Protein AF-A0A2S9EUM5-F1 (afdb_monomer)

Structure (mmCIF, N/CA/C/O backbone):
data_AF-A0A2S9EUM5-F1
#
_entry.id   AF-A0A2S9EUM5-F1
#
loop_
_atom_site.group_PDB
_atom_site.id
_atom_site.type_symbol
_atom_site.label_atom_id
_atom_site.label_alt_id
_atom_site.label_comp_id
_atom_site.label_asym_id
_atom_site.label_entity_id
_atom_site.label_seq_id
_atom_site.pdbx_PDB_ins_code
_atom_site.Cartn_x
_atom_site.Cartn_y
_atom_site.Cartn_z
_atom_site.occupancy
_atom_site.B_iso_or_equiv
_atom_site.auth_seq_id
_atom_site.auth_comp_id
_atom_site.auth_asym_id
_atom_site.auth_atom_id
_atom_site.pdbx_PDB_model_num
ATOM 1 N N . MET A 1 1 ? -51.173 6.822 13.971 1.00 39.72 1 MET A N 1
ATOM 2 C CA . MET A 1 1 ? -50.021 6.230 13.265 1.00 39.72 1 MET A CA 1
ATOM 3 C C . MET A 1 1 ? -48.874 7.192 13.432 1.00 39.72 1 MET A C 1
ATOM 5 O O . MET A 1 1 ? -48.979 8.311 12.947 1.00 39.72 1 MET A O 1
ATOM 9 N N . GLU A 1 2 ? -47.857 6.809 14.193 1.00 42.12 2 GLU A N 1
ATOM 10 C CA . GLU A 1 2 ? -46.601 7.558 14.210 1.00 42.12 2 GLU A CA 1
ATOM 11 C C . GLU A 1 2 ? -45.883 7.334 12.871 1.00 42.12 2 GLU A C 1
ATOM 13 O O . GLU A 1 2 ? -45.922 6.208 12.363 1.00 42.12 2 GLU A O 1
ATOM 18 N N . PRO A 1 3 ? -45.274 8.364 12.262 1.00 46.25 3 PRO A N 1
ATOM 19 C CA . PRO A 1 3 ? -44.409 8.155 11.121 1.00 46.25 3 PRO A CA 1
ATOM 20 C C . PRO A 1 3 ? -43.114 7.489 11.591 1.00 46.25 3 PRO A C 1
ATOM 22 O O . PRO A 1 3 ? -42.525 7.847 12.611 1.00 46.25 3 PRO A O 1
ATOM 25 N N . ASP A 1 4 ? -42.740 6.486 10.811 1.00 49.34 4 ASP A N 1
ATOM 26 C CA . ASP A 1 4 ? -41.573 5.631 10.931 1.00 49.34 4 ASP A CA 1
ATOM 27 C C . ASP A 1 4 ? -40.317 6.428 11.318 1.00 49.34 4 ASP A C 1
ATOM 29 O O . ASP A 1 4 ? -39.977 7.429 10.677 1.00 49.34 4 ASP A O 1
ATOM 33 N N . LYS A 1 5 ? -39.626 5.987 12.377 1.00 48.78 5 LYS A N 1
ATOM 34 C CA . LYS A 1 5 ? -38.300 6.492 12.753 1.00 48.78 5 LYS A CA 1
ATOM 35 C C . LYS A 1 5 ? -37.326 6.025 11.682 1.00 48.78 5 LYS A C 1
ATOM 37 O O . LYS A 1 5 ? -36.638 5.019 11.851 1.00 48.78 5 LYS A O 1
ATOM 42 N N . GLY A 1 6 ? -37.299 6.764 10.575 1.00 42.81 6 GLY A N 1
ATOM 43 C CA . GLY A 1 6 ? -36.294 6.637 9.539 1.00 42.81 6 GLY A CA 1
ATOM 44 C C . GLY A 1 6 ? -34.937 6.632 10.218 1.00 42.81 6 GLY A C 1
ATOM 45 O O . GLY A 1 6 ? -34.532 7.630 10.815 1.00 42.81 6 GLY A O 1
ATOM 46 N N . LYS A 1 7 ? -34.278 5.468 10.189 1.00 45.25 7 LYS A N 1
ATOM 47 C CA . LYS A 1 7 ? -32.856 5.346 10.486 1.00 45.25 7 LYS A CA 1
ATOM 48 C C . LYS A 1 7 ? -32.181 6.496 9.758 1.00 45.25 7 LYS A C 1
ATOM 50 O O . LYS A 1 7 ? -32.233 6.539 8.530 1.00 45.25 7 LYS A O 1
ATOM 55 N N . ALA A 1 8 ? -31.617 7.436 10.510 1.00 46.34 8 ALA A N 1
ATOM 56 C CA . ALA A 1 8 ? -30.729 8.423 9.937 1.00 46.34 8 ALA A CA 1
ATOM 57 C C . ALA A 1 8 ? -29.648 7.623 9.208 1.00 46.34 8 ALA A C 1
ATOM 59 O O . ALA A 1 8 ? -28.866 6.922 9.849 1.00 46.34 8 ALA A O 1
ATOM 60 N N . MET A 1 9 ? -29.673 7.638 7.872 1.00 42.75 9 MET A N 1
ATOM 61 C CA . MET A 1 9 ? -28.480 7.321 7.107 1.00 42.75 9 MET A CA 1
ATOM 62 C C . MET A 1 9 ? -27.457 8.328 7.602 1.00 42.75 9 MET A C 1
ATOM 64 O O . MET A 1 9 ? -27.594 9.521 7.340 1.00 42.75 9 MET A O 1
ATOM 68 N N . THR A 1 10 ? -26.509 7.868 8.409 1.00 44.75 10 THR A N 1
ATOM 69 C CA . THR A 1 10 ? -25.309 8.631 8.700 1.00 44.75 10 THR A CA 1
ATOM 70 C C . THR A 1 10 ? -24.689 8.925 7.343 1.00 44.75 10 THR A C 1
ATOM 72 O O . THR A 1 10 ? -24.219 8.024 6.650 1.00 44.75 10 THR A O 1
ATOM 75 N N . GLU A 1 11 ? -24.813 10.172 6.888 1.00 44.56 11 GLU A N 1
ATOM 76 C CA . GLU A 1 11 ? -24.081 10.657 5.728 1.00 44.56 11 GLU A CA 1
ATOM 77 C C . GLU A 1 11 ? -22.604 10.490 6.071 1.00 44.56 11 GLU A C 1
ATOM 79 O O . GLU A 1 11 ? -22.035 11.259 6.846 1.00 44.56 11 GLU A O 1
ATOM 84 N N . VAL A 1 12 ? -22.004 9.417 5.557 1.00 49.22 12 VAL A N 1
ATOM 85 C CA . VAL A 1 12 ? -20.572 9.161 5.662 1.00 49.22 12 VAL A CA 1
ATOM 86 C C . VAL A 1 12 ? -19.884 10.265 4.865 1.00 49.22 12 VAL A C 1
ATOM 88 O O . VAL A 1 12 ? -19.728 10.189 3.646 1.00 49.22 12 VAL A O 1
ATOM 91 N N . MET A 1 13 ? -19.546 11.353 5.552 1.00 48.53 13 MET A N 1
ATOM 92 C CA . MET A 1 13 ? -18.832 12.488 4.985 1.00 48.53 13 MET A CA 1
ATOM 93 C C . MET A 1 13 ? -17.398 12.054 4.687 1.00 48.53 13 MET A C 1
ATOM 95 O O . MET A 1 13 ? -16.651 11.632 5.570 1.00 48.53 13 MET A O 1
ATOM 99 N N . PHE A 1 14 ? -17.014 12.136 3.417 1.00 43.47 14 PHE A N 1
ATOM 100 C CA . PHE A 1 14 ? -15.687 11.754 2.955 1.00 43.47 14 PHE A CA 1
ATOM 101 C C . PHE A 1 14 ? -14.644 12.752 3.491 1.00 43.47 14 PHE A C 1
ATOM 103 O O . PHE A 1 14 ? -14.492 13.846 2.949 1.00 43.47 14 PHE A O 1
ATOM 110 N N . ASP A 1 15 ? -13.934 12.402 4.569 1.00 54.53 15 ASP A N 1
ATOM 111 C CA . ASP A 1 15 ? -12.840 13.238 5.080 1.00 54.53 15 ASP A CA 1
ATOM 112 C C . ASP A 1 15 ? -11.630 13.177 4.132 1.00 54.53 15 ASP A C 1
ATOM 114 O O . ASP A 1 15 ? -10.962 12.151 4.004 1.00 54.53 15 ASP A O 1
ATOM 118 N N . LEU A 1 16 ? -11.374 14.289 3.439 1.00 45.03 16 LEU A N 1
ATOM 119 C CA . LEU A 1 16 ? -10.268 14.465 2.493 1.00 45.03 16 LEU A CA 1
ATOM 120 C C . LEU A 1 16 ? -8.911 14.710 3.175 1.00 45.03 16 LEU A C 1
ATOM 122 O O . LEU A 1 16 ? -7.893 14.762 2.486 1.00 45.03 16 LEU A O 1
ATOM 126 N N . LYS A 1 17 ? -8.889 14.920 4.497 1.00 45.41 17 LYS A N 1
ATOM 127 C CA . LYS A 1 17 ? 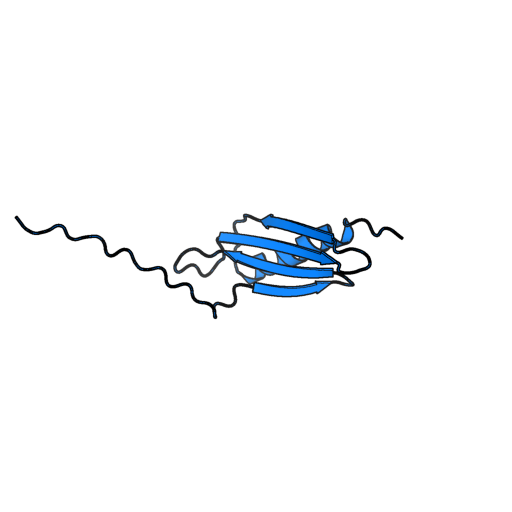-7.672 15.175 5.286 1.00 45.41 17 LYS A CA 1
ATOM 128 C C . LYS A 1 17 ? -7.196 13.963 6.074 1.00 45.41 17 LYS A C 1
ATOM 130 O O . LYS A 1 17 ? -6.135 14.032 6.690 1.00 45.41 17 LYS A O 1
ATOM 135 N N . ASP A 1 18 ? -7.959 12.880 6.048 1.00 58.56 18 ASP A N 1
ATOM 136 C CA . ASP A 1 18 ? -7.575 11.627 6.672 1.00 58.56 18 ASP A CA 1
ATOM 137 C C . ASP A 1 18 ? -6.269 11.130 6.006 1.00 58.56 18 ASP A C 1
ATOM 139 O O . ASP A 1 18 ? -6.218 11.063 4.769 1.00 58.56 18 ASP A O 1
ATOM 143 N N . PRO A 1 19 ? -5.182 10.862 6.763 1.00 56.19 19 PRO A N 1
ATOM 144 C CA . PRO A 1 19 ? -3.873 10.449 6.241 1.00 56.19 19 PRO A CA 1
ATOM 145 C C . PRO A 1 19 ? -3.896 9.016 5.670 1.00 56.19 19 PRO A C 1
ATOM 147 O O . PRO A 1 19 ? -3.089 8.157 6.019 1.00 56.19 19 PRO A O 1
ATOM 150 N N . ARG A 1 20 ? -4.822 8.756 4.743 1.00 68.38 20 ARG A N 1
ATOM 151 C CA . ARG A 1 20 ? -5.133 7.453 4.140 1.00 68.38 20 ARG A CA 1
ATOM 152 C C . ARG A 1 20 ? -4.101 7.004 3.116 1.00 68.38 20 ARG A C 1
ATOM 154 O O . ARG A 1 20 ? -4.115 5.840 2.726 1.00 68.38 20 ARG A O 1
ATOM 161 N N . ASN A 1 21 ? -3.223 7.908 2.681 1.00 76.00 21 ASN A N 1
ATOM 162 C CA . ASN A 1 21 ? -2.326 7.682 1.558 1.00 76.00 21 ASN A CA 1
ATOM 163 C C . ASN A 1 21 ? -0.870 7.913 1.961 1.00 76.00 21 ASN A C 1
ATOM 165 O O . ASN A 1 21 ? -0.497 9.006 2.384 1.00 76.00 21 ASN A O 1
ATOM 169 N N . ILE A 1 22 ? -0.032 6.899 1.764 1.00 84.25 22 ILE A N 1
ATOM 170 C CA . ILE A 1 22 ? 1.417 6.991 1.936 1.00 84.25 22 ILE A CA 1
ATOM 171 C C . ILE A 1 22 ? 2.056 6.922 0.557 1.00 84.25 22 ILE A C 1
ATOM 173 O O . ILE A 1 22 ? 1.862 5.950 -0.172 1.00 84.25 22 ILE A O 1
ATOM 177 N N . VAL A 1 23 ? 2.843 7.942 0.222 1.00 85.44 23 VAL A N 1
ATOM 178 C CA . VAL A 1 23 ? 3.660 7.971 -0.994 1.00 85.44 23 VAL A CA 1
ATOM 179 C C . VAL A 1 23 ? 5.125 7.837 -0.604 1.00 85.44 23 VAL A C 1
ATOM 181 O O . VAL A 1 23 ? 5.605 8.546 0.280 1.00 85.44 23 VAL A O 1
ATOM 184 N N . TYR A 1 24 ? 5.846 6.938 -1.262 1.00 85.31 24 TYR A N 1
ATOM 185 C CA . TYR A 1 24 ? 7.282 6.762 -1.074 1.00 85.31 24 TYR A CA 1
ATOM 186 C C . TYR A 1 24 ? 7.989 6.485 -2.394 1.00 85.31 24 TYR A C 1
ATOM 188 O O . TYR A 1 24 ? 7.379 6.096 -3.388 1.00 85.31 24 TYR A O 1
ATOM 196 N N . LYS A 1 25 ? 9.307 6.693 -2.388 1.00 87.88 25 LYS A N 1
ATOM 197 C CA . LYS A 1 25 ? 10.188 6.330 -3.496 1.00 87.88 25 LYS A CA 1
ATOM 198 C C . LYS A 1 25 ? 11.021 5.117 -3.113 1.00 87.88 25 LYS A C 1
ATOM 200 O O . LYS A 1 25 ? 11.598 5.083 -2.027 1.00 87.88 25 LYS A O 1
ATOM 205 N N . TYR A 1 26 ? 11.103 4.151 -4.017 1.00 87.81 26 TYR A N 1
ATOM 206 C CA . TYR A 1 26 ? 11.983 2.994 -3.913 1.00 87.81 26 TYR A CA 1
ATOM 207 C C . TYR A 1 26 ? 12.790 2.870 -5.207 1.00 87.81 26 TYR A C 1
ATOM 209 O O . TYR A 1 26 ? 12.272 2.468 -6.246 1.00 87.81 26 TYR A O 1
ATOM 217 N N . GLY A 1 27 ? 14.061 3.281 -5.167 1.00 87.81 27 GLY A N 1
ATOM 218 C CA . GLY A 1 27 ? 14.881 3.395 -6.373 1.00 87.81 27 GLY A CA 1
ATOM 219 C C . GLY A 1 27 ? 14.228 4.325 -7.402 1.00 87.81 27 GLY A C 1
ATOM 22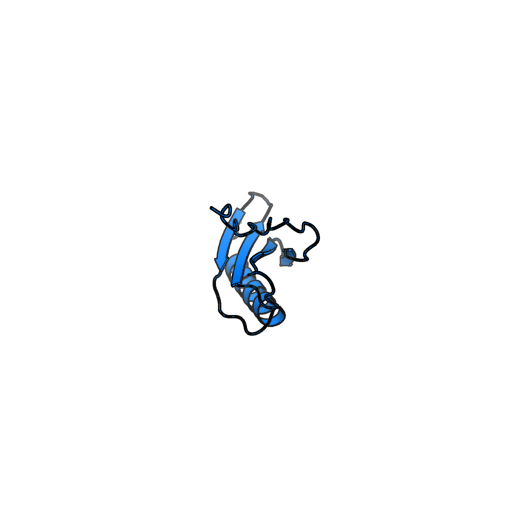0 O O . GLY A 1 27 ? 13.994 5.499 -7.118 1.00 87.81 27 GLY A O 1
ATOM 221 N N . MET A 1 28 ? 13.918 3.785 -8.582 1.00 87.31 28 MET A N 1
ATOM 222 C CA . MET A 1 28 ? 13.231 4.497 -9.670 1.00 87.31 28 MET A CA 1
ATOM 223 C C . MET A 1 28 ? 11.700 4.356 -9.656 1.00 87.31 28 MET A C 1
ATOM 225 O O . MET A 1 28 ? 11.033 4.851 -10.566 1.00 87.31 28 MET A O 1
ATOM 229 N N . PHE A 1 29 ? 11.151 3.656 -8.663 1.00 89.38 29 PHE A N 1
ATOM 230 C CA . PHE A 1 29 ? 9.721 3.422 -8.527 1.00 89.38 29 PHE A CA 1
ATOM 231 C C . PHE A 1 29 ? 9.103 4.420 -7.547 1.00 89.38 29 PHE A C 1
ATOM 233 O O . PHE A 1 29 ? 9.630 4.671 -6.459 1.00 89.38 29 PHE A O 1
ATOM 240 N N . GLU A 1 30 ? 7.959 4.968 -7.928 1.00 91.19 30 GLU A N 1
ATOM 241 C CA . GLU A 1 30 ? 7.036 5.646 -7.032 1.00 91.19 30 GLU A CA 1
ATOM 242 C C . GLU A 1 30 ? 6.025 4.635 -6.525 1.00 91.19 30 GLU A C 1
ATOM 244 O O . GLU A 1 30 ? 5.472 3.852 -7.297 1.00 91.19 30 GLU A O 1
ATOM 249 N N . VAL A 1 31 ? 5.775 4.648 -5.224 1.00 90.06 31 VAL A N 1
ATOM 250 C CA . VAL A 1 31 ? 4.821 3.738 -4.620 1.00 90.06 31 VAL A CA 1
ATOM 251 C C . VAL A 1 31 ? 3.798 4.499 -3.805 1.00 90.06 31 VAL A C 1
ATOM 253 O O . VAL A 1 31 ? 4.138 5.332 -2.966 1.00 90.06 31 VAL A O 1
ATOM 256 N N . LEU A 1 32 ? 2.538 4.167 -4.047 1.00 91.06 32 LEU A N 1
ATOM 257 C CA . LEU A 1 32 ? 1.374 4.681 -3.356 1.00 91.06 32 LEU A CA 1
ATOM 258 C C . LEU A 1 32 ? 0.688 3.530 -2.618 1.00 91.06 32 LEU A C 1
ATOM 260 O O . LEU A 1 32 ? 0.277 2.545 -3.230 1.00 91.06 32 LEU A O 1
ATOM 264 N N . ILE A 1 33 ? 0.531 3.679 -1.309 1.00 90.06 33 ILE A N 1
ATOM 265 C CA . ILE A 1 33 ? -0.329 2.834 -0.480 1.00 90.06 33 ILE A CA 1
ATOM 266 C C . ILE A 1 33 ? -1.544 3.666 -0.095 1.00 90.06 33 ILE A C 1
ATOM 268 O O . ILE A 1 33 ? -1.382 4.732 0.491 1.00 90.06 33 ILE A O 1
ATOM 272 N N . MET A 1 34 ? -2.739 3.173 -0.396 1.00 89.38 34 MET A N 1
ATOM 273 C CA . MET A 1 34 ? -4.005 3.763 0.033 1.00 89.38 34 MET A CA 1
ATOM 274 C C . MET A 1 34 ? -4.718 2.785 0.956 1.00 89.38 34 MET A C 1
ATOM 276 O O . MET A 1 34 ? -5.017 1.668 0.542 1.00 89.38 34 MET A O 1
ATOM 280 N N . PHE A 1 35 ? -5.001 3.186 2.186 1.00 87.38 35 PHE A N 1
ATOM 281 C CA . PHE A 1 35 ? -5.698 2.355 3.160 1.00 87.38 35 PHE A CA 1
ATOM 282 C C . PHE A 1 35 ? -7.213 2.569 3.109 1.00 87.38 35 PHE A C 1
ATOM 284 O O . PHE A 1 35 ? -7.694 3.688 2.926 1.00 87.38 35 PHE A O 1
ATOM 291 N N . ALA A 1 36 ? -7.960 1.486 3.306 1.00 85.88 36 ALA A N 1
ATOM 292 C CA . ALA A 1 36 ? -9.399 1.485 3.522 1.00 85.88 36 ALA A CA 1
ATOM 293 C C . ALA A 1 36 ? -9.682 1.127 4.983 1.00 85.88 36 ALA A C 1
ATOM 295 O O . ALA A 1 36 ? -9.085 0.190 5.513 1.00 85.88 36 ALA A O 1
ATOM 296 N N . TRP A 1 37 ? -10.590 1.865 5.612 1.00 84.25 37 TRP A N 1
ATOM 297 C CA . TRP A 1 37 ? -10.873 1.791 7.042 1.00 84.25 37 TRP A CA 1
ATOM 298 C C . TRP A 1 37 ? -12.364 1.590 7.259 1.00 84.25 37 TRP A C 1
ATOM 300 O O . TRP A 1 37 ? -13.172 2.216 6.570 1.00 84.25 37 TRP A O 1
ATOM 310 N N . ASP A 1 38 ? -12.706 0.752 8.230 1.00 81.25 38 ASP A N 1
ATOM 311 C CA . ASP A 1 38 ? -14.064 0.691 8.756 1.00 81.25 38 ASP A CA 1
ATOM 312 C C . ASP A 1 38 ? -14.305 1.863 9.719 1.00 81.25 38 ASP A C 1
ATOM 314 O O . ASP A 1 38 ? -13.370 2.410 10.313 1.00 81.25 38 ASP A O 1
ATOM 318 N N . GLU A 1 39 ? -15.566 2.266 9.873 1.00 76.56 39 GLU A N 1
ATOM 319 C CA . GLU A 1 39 ? -15.945 3.394 10.728 1.00 76.56 39 GLU A CA 1
ATOM 320 C C . GLU A 1 39 ? -15.490 3.175 12.180 1.00 76.56 39 GLU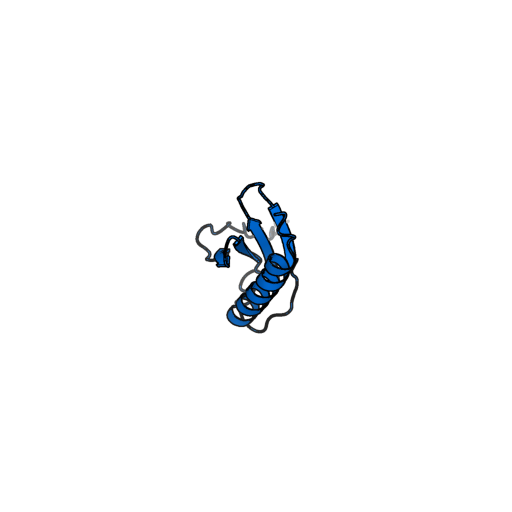 A C 1
ATOM 322 O O . GLU A 1 39 ? -15.826 2.175 12.813 1.00 76.56 39 GLU A O 1
ATOM 327 N N . GLY A 1 40 ? -14.713 4.126 12.709 1.00 75.19 40 GLY A N 1
ATOM 328 C CA . GLY A 1 40 ? -14.200 4.081 14.080 1.00 75.19 40 GLY A CA 1
ATOM 329 C C . GLY A 1 40 ? -13.055 3.089 14.318 1.00 75.19 40 GLY A C 1
ATOM 330 O O . GLY A 1 40 ? -12.650 2.923 15.467 1.00 75.19 40 GLY A O 1
ATOM 331 N N . SER A 1 41 ? -12.525 2.438 13.275 1.00 80.88 41 SER A N 1
ATOM 332 C CA . SER A 1 41 ? -11.382 1.531 13.407 1.00 80.88 41 SER A CA 1
ATOM 333 C C . SER A 1 41 ? -10.051 2.284 13.475 1.00 80.88 41 SER A C 1
ATOM 335 O O . SER A 1 41 ? -9.793 3.190 12.685 1.00 80.88 41 SER A O 1
ATOM 337 N N . GLU A 1 42 ? -9.166 1.847 14.373 1.00 82.12 42 GLU A N 1
ATOM 338 C CA . GLU A 1 42 ? -7.764 2.293 14.457 1.00 82.12 42 GLU A CA 1
ATOM 339 C C . GLU A 1 42 ? -6.810 1.434 13.613 1.00 82.12 42 GLU A C 1
ATOM 341 O O . GLU A 1 42 ? -5.612 1.712 13.527 1.00 82.12 42 GLU A O 1
ATOM 346 N N . ILE A 1 43 ? -7.337 0.411 12.934 1.00 86.44 43 ILE A N 1
ATOM 347 C CA . ILE A 1 43 ? -6.584 -0.477 12.047 1.00 86.44 43 ILE A CA 1
ATOM 348 C C . ILE A 1 43 ? -7.281 -0.519 10.676 1.00 86.44 43 ILE A C 1
ATOM 350 O O . ILE A 1 43 ? -8.507 -0.669 10.624 1.00 86.44 43 ILE A O 1
ATOM 354 N N . PRO A 1 44 ? -6.544 -0.414 9.555 1.00 86.69 44 PRO A N 1
ATOM 355 C CA . PRO A 1 44 ? -7.163 -0.468 8.236 1.00 86.69 44 PRO A CA 1
ATOM 356 C C . PRO A 1 44 ? -7.747 -1.859 7.960 1.00 86.69 44 PRO A C 1
ATOM 358 O O . PRO A 1 44 ? -7.172 -2.866 8.346 1.00 86.69 44 PRO A O 1
ATOM 361 N N . ALA A 1 45 ? -8.863 -1.947 7.244 1.00 86.75 45 ALA A N 1
ATOM 362 C CA . ALA A 1 45 ? -9.451 -3.220 6.820 1.00 86.75 45 ALA A CA 1
ATOM 363 C C . ALA A 1 45 ? -8.779 -3.771 5.548 1.00 86.75 45 ALA A C 1
ATOM 365 O O . ALA A 1 45 ? -8.670 -4.980 5.345 1.00 86.75 45 ALA A O 1
ATOM 366 N N . ALA A 1 46 ? -8.300 -2.882 4.675 1.00 89.06 46 ALA A N 1
ATOM 367 C CA . ALA A 1 46 ? -7.631 -3.248 3.431 1.00 89.06 46 ALA A CA 1
ATOM 368 C C . ALA A 1 46 ? -6.681 -2.140 2.964 1.00 89.06 46 ALA A C 1
ATOM 370 O O . ALA A 1 46 ? -6.694 -1.022 3.481 1.00 89.06 46 ALA A O 1
ATOM 371 N N . ALA A 1 47 ? -5.883 -2.436 1.942 1.00 90.62 47 ALA A N 1
ATOM 372 C CA . ALA A 1 47 ? -5.097 -1.435 1.242 1.00 90.62 47 ALA A CA 1
ATOM 373 C C . ALA A 1 47 ? -5.078 -1.673 -0.270 1.00 90.62 47 ALA A C 1
ATOM 375 O O . ALA A 1 47 ? -5.122 -2.806 -0.748 1.00 90.62 47 ALA A O 1
ATOM 376 N N . ARG A 1 48 ? -4.961 -0.592 -1.035 1.00 90.06 48 ARG A N 1
ATOM 377 C CA . ARG A 1 48 ? -4.587 -0.612 -2.446 1.00 90.06 48 ARG A CA 1
ATOM 378 C C . ARG A 1 48 ? -3.143 -0.154 -2.566 1.00 90.06 48 ARG A C 1
ATOM 380 O O . ARG A 1 48 ? -2.783 0.917 -2.085 1.00 90.06 48 ARG A O 1
ATOM 387 N N . LEU A 1 49 ? -2.336 -0.964 -3.229 1.00 91.31 49 LEU A N 1
ATOM 388 C CA . LEU A 1 49 ? -0.938 -0.692 -3.506 1.00 91.31 49 LEU A CA 1
ATOM 389 C C . LEU A 1 49 ? -0.786 -0.382 -4.994 1.00 91.31 49 LEU A C 1
ATOM 391 O O . LEU A 1 49 ? -1.298 -1.124 -5.825 1.00 91.31 49 LEU A O 1
ATOM 395 N N . ASN A 1 50 ? -0.096 0.701 -5.334 1.00 91.56 50 ASN A N 1
ATOM 396 C CA . ASN A 1 50 ? 0.261 1.044 -6.706 1.00 91.56 50 ASN A CA 1
ATOM 397 C C . ASN A 1 50 ? 1.764 1.326 -6.778 1.00 91.56 50 ASN A C 1
ATOM 399 O O . ASN A 1 50 ? 2.245 2.245 -6.121 1.00 91.56 50 ASN A O 1
ATOM 403 N N . VAL A 1 51 ? 2.489 0.534 -7.566 1.00 90.94 51 VAL A N 1
ATOM 404 C CA . VAL A 1 51 ? 3.924 0.685 -7.835 1.00 90.94 51 VAL A CA 1
ATOM 405 C C . VAL A 1 51 ? 4.075 1.151 -9.275 1.00 90.94 51 VAL A C 1
ATOM 407 O O . VAL A 1 51 ? 3.663 0.444 -10.191 1.00 90.94 51 VAL A O 1
ATOM 410 N N . THR A 1 52 ? 4.644 2.336 -9.480 1.00 90.62 52 THR A N 1
ATOM 411 C CA . THR A 1 52 ? 4.785 2.972 -10.793 1.00 90.62 52 THR A CA 1
ATOM 412 C C . THR A 1 52 ? 6.247 3.292 -11.100 1.00 90.62 52 THR A C 1
ATOM 414 O O . THR A 1 52 ? 6.966 3.817 -10.256 1.00 90.62 52 THR A O 1
ATOM 417 N N . ARG A 1 53 ? 6.694 3.036 -12.329 1.00 87.56 53 ARG A N 1
ATOM 418 C CA . ARG A 1 53 ? 7.963 3.522 -12.893 1.00 87.56 53 ARG A CA 1
ATOM 419 C C . ARG A 1 53 ? 7.649 4.384 -14.104 1.00 87.56 53 ARG A C 1
ATOM 421 O O . ARG A 1 53 ? 6.965 3.905 -14.996 1.00 87.56 53 ARG A O 1
ATOM 428 N N . HIS A 1 54 ? 8.162 5.612 -14.157 1.00 76.81 54 HIS A N 1
ATOM 429 C CA . HIS A 1 54 ? 7.773 6.588 -15.188 1.00 76.81 54 HIS A CA 1
ATOM 430 C C . HIS A 1 54 ? 8.620 6.568 -16.471 1.00 76.81 54 HIS A C 1
ATOM 432 O O . HIS A 1 54 ? 8.187 7.136 -17.469 1.00 76.81 54 HIS A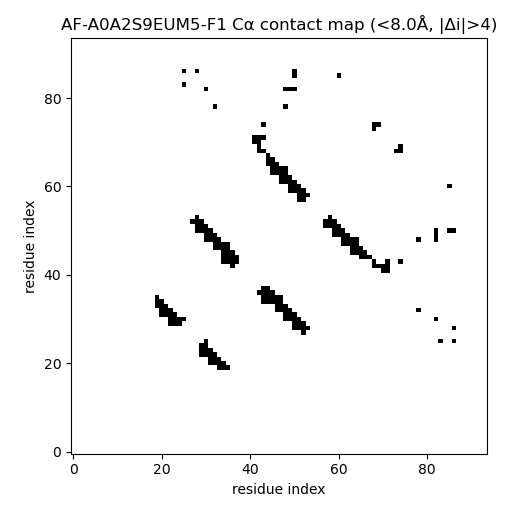 O 1
ATOM 438 N N . GLU A 1 55 ? 9.783 5.901 -16.502 1.00 76.56 55 GLU A N 1
ATOM 439 C CA . GLU A 1 55 ? 10.707 5.998 -17.649 1.00 76.56 55 GLU A CA 1
ATOM 440 C C . GLU A 1 55 ? 11.346 4.669 -18.095 1.00 76.56 55 GLU A C 1
ATOM 442 O O . GLU A 1 55 ? 11.739 3.854 -17.248 1.00 76.56 55 GLU A O 1
ATOM 447 N N . PRO A 1 56 ? 11.551 4.455 -19.415 1.00 62.47 56 PRO A N 1
ATOM 448 C CA . PRO A 1 56 ? 11.059 5.249 -20.559 1.00 62.47 56 PRO A CA 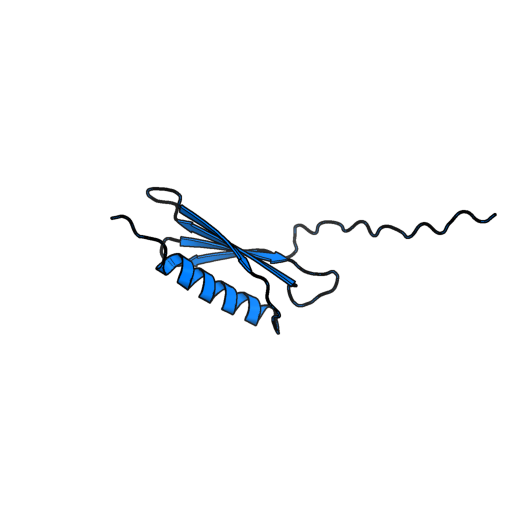1
ATOM 449 C C . PRO A 1 56 ? 9.587 4.964 -20.927 1.00 62.47 56 PRO A C 1
ATOM 451 O O . PRO A 1 56 ? 9.026 5.625 -21.795 1.00 62.47 56 PRO A O 1
ATOM 454 N N . PHE A 1 57 ? 8.952 3.999 -20.258 1.00 67.62 57 PHE A N 1
ATOM 455 C CA . PHE A 1 57 ? 7.522 3.715 -20.358 1.00 67.62 57 PHE A CA 1
ATOM 456 C C . PHE A 1 57 ? 6.930 3.662 -18.955 1.00 67.62 57 PHE A C 1
ATOM 458 O O . PHE A 1 57 ? 7.528 3.053 -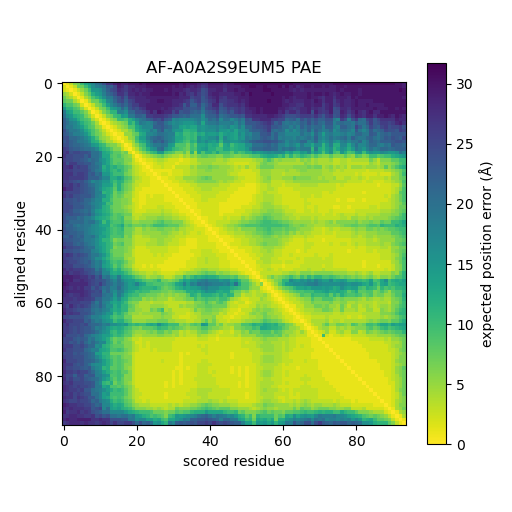18.066 1.00 67.62 57 PHE A O 1
ATOM 465 N N . ALA A 1 58 ? 5.753 4.265 -18.781 1.00 69.25 58 ALA A N 1
ATOM 466 C CA . ALA A 1 58 ? 5.002 4.163 -17.541 1.00 69.25 58 ALA A CA 1
ATOM 467 C C . ALA A 1 58 ? 4.577 2.703 -17.325 1.00 69.25 58 ALA A C 1
ATOM 469 O O . ALA A 1 58 ? 3.720 2.189 -18.046 1.00 69.25 58 ALA A O 1
ATOM 470 N N . TYR A 1 59 ? 5.187 2.030 -16.352 1.00 73.44 59 TYR A N 1
ATOM 471 C CA . TYR A 1 59 ? 4.746 0.718 -15.896 1.00 73.44 59 TYR A CA 1
ATOM 472 C C . TYR A 1 59 ? 4.112 0.881 -14.528 1.00 73.44 59 TYR A C 1
ATOM 474 O O . TYR A 1 59 ? 4.751 1.416 -13.625 1.00 73.44 59 TYR A O 1
ATOM 482 N N . ALA A 1 60 ? 2.868 0.436 -14.386 1.00 80.88 60 ALA A N 1
ATOM 483 C CA . ALA A 1 60 ? 2.150 0.465 -13.126 1.00 80.88 60 ALA A CA 1
ATOM 484 C C . ALA A 1 60 ? 1.629 -0.935 -12.812 1.00 80.88 60 ALA A C 1
ATOM 486 O O . ALA A 1 60 ? 0.981 -1.563 -13.650 1.00 80.88 60 ALA A O 1
ATOM 487 N N . GLN A 1 61 ? 1.886 -1.401 -11.596 1.00 83.19 61 GLN A N 1
ATOM 488 C CA . GLN A 1 61 ? 1.222 -2.570 -11.040 1.00 83.19 61 GLN A CA 1
ATOM 489 C C . GLN A 1 61 ? 0.390 -2.131 -9.852 1.00 83.19 61 GLN A C 1
ATOM 491 O O . GLN A 1 61 ? 0.890 -1.480 -8.933 1.00 83.19 61 GLN A O 1
ATOM 496 N N . MET A 1 62 ? -0.887 -2.496 -9.893 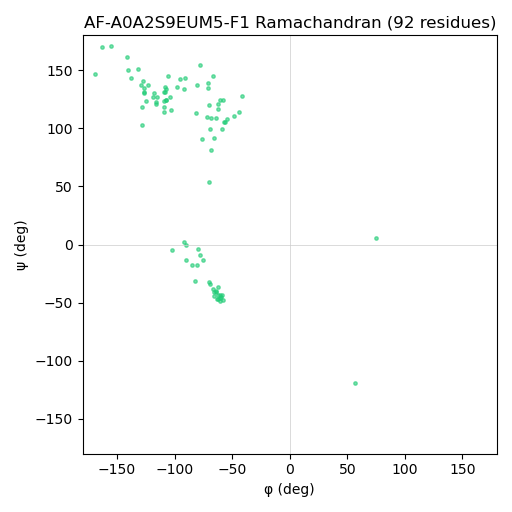1.00 85.12 62 MET A N 1
ATOM 497 C CA . MET A 1 62 ? -1.835 -2.188 -8.841 1.00 85.12 62 MET A CA 1
ATOM 498 C C . MET A 1 62 ? -2.362 -3.482 -8.244 1.00 85.12 62 MET A C 1
ATOM 500 O O . MET A 1 62 ? -2.811 -4.357 -8.981 1.00 85.12 62 MET A O 1
ATOM 504 N N . ASP A 1 63 ? -2.337 -3.569 -6.921 1.00 86.06 63 ASP A N 1
ATOM 505 C CA . ASP A 1 63 ? -2.836 -4.723 -6.188 1.00 86.06 63 ASP A CA 1
ATOM 506 C C . ASP A 1 63 ? -3.747 -4.286 -5.040 1.00 86.06 63 ASP A C 1
ATOM 508 O O . ASP A 1 63 ? -3.613 -3.184 -4.494 1.00 86.06 63 ASP A O 1
ATOM 512 N N . GLN A 1 64 ? -4.700 -5.143 -4.692 1.00 86.00 64 GLN A N 1
ATOM 513 C CA . GLN A 1 64 ? -5.559 -4.961 -3.534 1.00 86.00 64 GLN A CA 1
ATOM 514 C C . GLN A 1 64 ? -5.181 -5.992 -2.482 1.00 86.00 64 GLN A C 1
ATOM 516 O O . GLN A 1 64 ? -5.378 -7.192 -2.653 1.00 86.00 64 GLN A O 1
ATOM 521 N N . VAL A 1 65 ? -4.658 -5.501 -1.367 1.00 84.06 65 VAL A N 1
ATOM 522 C CA . VAL A 1 65 ? -4.160 -6.329 -0.280 1.00 84.06 65 VAL A CA 1
ATOM 523 C C . VAL A 1 65 ? -5.185 -6.317 0.843 1.00 84.06 65 VAL A C 1
ATOM 525 O O . VAL A 1 65 ? -5.456 -5.282 1.457 1.00 84.06 65 VAL A O 1
ATOM 528 N N . TYR A 1 66 ? -5.749 -7.489 1.105 1.00 82.94 66 TYR A N 1
ATOM 529 C CA . TYR A 1 66 ? -6.557 -7.751 2.287 1.00 82.94 66 TYR A CA 1
ATOM 530 C C . TYR A 1 66 ? -5.673 -8.381 3.356 1.00 82.94 66 TYR A C 1
ATOM 532 O O . TYR A 1 66 ? -4.805 -9.201 3.048 1.00 82.94 66 TYR A O 1
ATOM 540 N N . GLY A 1 67 ? -5.891 -8.022 4.612 1.00 72.25 67 GLY A N 1
ATOM 541 C CA . GLY A 1 67 ? -5.143 -8.612 5.706 1.00 72.25 67 GLY A CA 1
ATOM 542 C C . GLY A 1 67 ? -5.743 -8.253 7.048 1.00 72.25 67 GLY A C 1
ATOM 543 O O . GLY A 1 67 ? -6.256 -7.158 7.233 1.00 72.25 67 GLY A O 1
ATOM 544 N N . GLU A 1 68 ? -5.644 -9.179 7.993 1.00 80.62 68 GLU A N 1
ATOM 545 C CA . GLU A 1 68 ? -5.766 -8.843 9.405 1.00 80.62 68 GLU A CA 1
ATOM 546 C C . GLU A 1 68 ? -4.405 -8.302 9.861 1.00 80.62 68 GLU A C 1
ATOM 548 O O . GLU A 1 68 ? -3.386 -9.008 9.849 1.00 80.62 68 GLU A O 1
ATOM 553 N N . TRP A 1 69 ? -4.367 -7.015 10.193 1.00 87.81 69 TRP A N 1
ATOM 554 C CA . TRP A 1 69 ? -3.182 -6.329 10.706 1.00 87.81 69 TRP A CA 1
ATOM 555 C C . TRP A 1 69 ? -3.372 -6.086 12.197 1.00 87.81 69 TRP A C 1
ATOM 557 O O . TRP A 1 69 ? -4.475 -5.824 12.658 1.00 87.81 69 TRP A O 1
ATOM 567 N N . SER A 1 70 ? -2.292 -6.157 12.966 1.00 89.62 70 SER A N 1
ATOM 568 C CA . SER A 1 70 ? -2.345 -5.876 14.403 1.00 89.62 70 SER A CA 1
ATOM 569 C C . SER A 1 70 ? -2.229 -4.385 14.729 1.00 89.62 70 SER A C 1
ATOM 571 O O . SER A 1 70 ? -2.536 -3.989 15.846 1.00 89.62 70 SER A O 1
ATOM 573 N N . SER A 1 71 ? -1.739 -3.573 13.786 1.00 89.50 71 SER A N 1
ATOM 574 C CA . SER A 1 71 ? -1.643 -2.113 13.890 1.00 89.50 71 SER A CA 1
ATOM 575 C C . SER A 1 71 ? -1.429 -1.483 12.508 1.00 89.50 71 SER A C 1
ATOM 577 O O . SER A 1 71 ? -1.126 -2.191 11.537 1.00 89.50 71 SER A O 1
ATOM 579 N N . LEU A 1 72 ? -1.535 -0.152 12.419 1.00 86.00 72 LEU A N 1
ATOM 580 C CA . LEU A 1 72 ? -1.196 0.597 11.208 1.00 86.00 72 LEU A CA 1
ATOM 581 C C . LEU A 1 72 ? 0.277 0.411 10.820 1.00 86.00 72 LEU A C 1
ATOM 583 O O . LEU A 1 72 ? 0.573 0.173 9.653 1.00 86.00 72 LEU A O 1
ATOM 587 N N . GLU A 1 73 ? 1.205 0.464 11.774 1.00 87.69 73 GLU A N 1
ATOM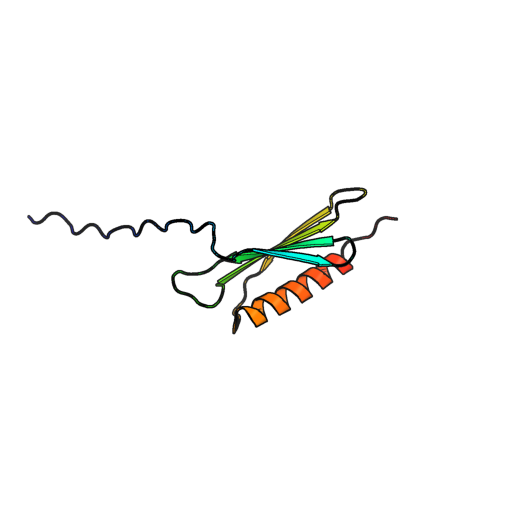 588 C CA . GLU A 1 73 ? 2.643 0.299 11.522 1.00 87.69 73 GLU A CA 1
ATOM 589 C C . GLU A 1 73 ? 2.934 -1.063 10.887 1.00 87.69 73 GLU A C 1
ATOM 591 O O . GLU A 1 73 ? 3.644 -1.143 9.885 1.00 87.69 73 GLU A O 1
ATOM 596 N N . VAL A 1 74 ? 2.308 -2.128 11.402 1.00 90.19 74 VAL A N 1
ATOM 597 C CA . VAL A 1 74 ? 2.439 -3.476 10.832 1.00 90.19 74 VAL A CA 1
ATOM 598 C C . VAL A 1 74 ? 1.862 -3.544 9.418 1.00 90.19 74 VAL A C 1
ATOM 600 O O . VAL A 1 74 ? 2.456 -4.187 8.547 1.00 90.19 74 VAL A O 1
ATOM 603 N N . ALA A 1 75 ? 0.732 -2.880 9.160 1.00 89.50 75 ALA A N 1
ATOM 604 C CA . ALA A 1 75 ? 0.154 -2.803 7.821 1.00 89.50 75 ALA A CA 1
ATOM 605 C C . ALA A 1 75 ? 1.098 -2.080 6.843 1.00 89.50 75 ALA A C 1
ATOM 607 O O . ALA A 1 75 ? 1.387 -2.590 5.758 1.00 89.50 75 ALA A O 1
ATOM 608 N N . VAL A 1 76 ? 1.645 -0.933 7.253 1.00 88.81 76 VAL A N 1
ATOM 609 C CA . VAL A 1 76 ? 2.597 -0.135 6.472 1.00 88.81 76 VAL A CA 1
ATOM 610 C C . VAL A 1 76 ? 3.861 -0.930 6.155 1.00 88.81 76 VAL A C 1
ATOM 612 O O . VAL A 1 76 ? 4.274 -0.969 4.995 1.00 88.81 76 VAL A O 1
ATOM 615 N N . ASP A 1 77 ? 4.468 -1.585 7.142 1.00 89.88 77 ASP A N 1
ATOM 616 C CA . ASP A 1 77 ? 5.711 -2.334 6.945 1.00 89.88 77 ASP A CA 1
ATOM 617 C C . ASP A 1 77 ? 5.515 -3.538 6.021 1.00 89.88 77 ASP A C 1
ATOM 619 O O . ASP A 1 77 ? 6.331 -3.781 5.127 1.00 89.88 77 ASP A O 1
ATOM 623 N N . ARG A 1 78 ? 4.398 -4.264 6.160 1.00 90.56 78 ARG A N 1
ATOM 624 C CA . ARG A 1 78 ? 4.051 -5.353 5.235 1.00 90.56 78 ARG A CA 1
ATOM 625 C C . ARG A 1 78 ? 3.881 -4.847 3.808 1.00 90.56 78 ARG A C 1
ATOM 627 O O . ARG A 1 78 ? 4.437 -5.444 2.890 1.00 90.56 78 ARG A O 1
ATOM 634 N N . LEU A 1 79 ? 3.157 -3.747 3.614 1.00 91.56 79 LEU A N 1
ATOM 635 C CA . LEU A 1 79 ? 2.891 -3.197 2.284 1.00 91.56 79 LEU A CA 1
ATOM 636 C C . LEU A 1 79 ? 4.142 -2.605 1.632 1.00 91.56 79 LEU A C 1
ATOM 638 O O . LEU A 1 79 ? 4.314 -2.753 0.425 1.00 91.56 79 LEU A O 1
ATOM 642 N N . LYS A 1 80 ? 5.050 -2.006 2.411 1.00 90.31 80 LYS A N 1
ATOM 643 C CA . LYS A 1 80 ? 6.373 -1.581 1.927 1.00 90.31 80 LYS A CA 1
ATOM 644 C C . LYS A 1 80 ? 7.206 -2.763 1.445 1.00 90.31 80 LYS A C 1
ATOM 646 O O . LYS A 1 80 ? 7.775 -2.708 0.358 1.00 90.31 80 LYS A O 1
ATOM 651 N N . ASN A 1 81 ? 7.251 -3.842 2.225 1.00 91.44 81 ASN A N 1
ATOM 652 C CA . ASN A 1 81 ? 7.961 -5.057 1.830 1.00 91.44 81 ASN A CA 1
ATOM 653 C C . ASN A 1 81 ? 7.334 -5.694 0.589 1.00 91.44 81 ASN A C 1
ATOM 655 O O . ASN A 1 81 ? 8.053 -6.109 -0.316 1.00 91.44 81 ASN A O 1
ATOM 659 N N . TYR A 1 82 ? 6.004 -5.725 0.511 1.00 91.44 82 TYR A N 1
ATOM 660 C CA . TYR A 1 82 ? 5.322 -6.279 -0.649 1.00 91.44 82 TYR A CA 1
ATOM 661 C C . TYR A 1 82 ? 5.581 -5.454 -1.911 1.00 91.44 82 TYR A C 1
ATOM 663 O O . TYR A 1 82 ? 5.950 -6.002 -2.943 1.00 91.44 82 TYR A O 1
ATOM 671 N N . ALA A 1 83 ? 5.507 -4.129 -1.821 1.00 90.75 83 ALA A N 1
ATOM 672 C CA . ALA A 1 83 ? 5.842 -3.258 -2.937 1.00 90.75 83 ALA A CA 1
ATOM 673 C C . ALA A 1 83 ? 7.291 -3.368 -3.387 1.00 90.75 83 ALA A C 1
ATOM 675 O O . ALA A 1 83 ? 7.557 -3.285 -4.580 1.00 90.75 83 ALA A O 1
ATOM 676 N N . LYS A 1 84 ? 8.222 -3.558 -2.445 1.00 90.69 84 LYS A N 1
ATOM 677 C CA . LYS A 1 84 ? 9.619 -3.832 -2.766 1.00 90.69 84 LYS A CA 1
ATOM 678 C C . LYS A 1 84 ? 9.723 -5.089 -3.632 1.00 90.69 84 LYS A C 1
ATOM 680 O O . LYS A 1 84 ? 10.374 -5.038 -4.665 1.00 90.69 84 LYS A O 1
ATOM 685 N N . LEU A 1 85 ? 9.050 -6.177 -3.244 1.00 89.94 85 LEU A N 1
ATOM 686 C CA . LEU A 1 85 ? 9.022 -7.414 -4.031 1.00 89.94 85 LEU A CA 1
ATOM 687 C C . LEU A 1 85 ? 8.443 -7.178 -5.430 1.00 89.94 85 LEU A C 1
ATOM 689 O O . LEU A 1 85 ? 9.040 -7.614 -6.406 1.00 89.94 85 LEU A O 1
ATOM 693 N N . LEU A 1 86 ? 7.330 -6.445 -5.536 1.00 89.31 86 LEU A N 1
ATOM 694 C CA . LEU A 1 86 ? 6.729 -6.107 -6.830 1.00 89.31 86 LEU A CA 1
ATOM 695 C C . LEU A 1 86 ? 7.660 -5.251 -7.699 1.00 89.31 86 LEU A C 1
ATOM 697 O O . LEU A 1 86 ? 7.789 -5.494 -8.892 1.00 89.31 86 LEU A O 1
ATOM 701 N N . ALA A 1 87 ? 8.317 -4.253 -7.111 1.00 88.12 87 ALA A N 1
ATOM 702 C CA . ALA A 1 87 ? 9.258 -3.387 -7.811 1.00 88.12 87 ALA A CA 1
ATOM 703 C C . ALA A 1 87 ? 10.517 -4.142 -8.268 1.00 88.12 87 ALA A C 1
ATOM 705 O O . ALA A 1 87 ? 11.018 -3.884 -9.359 1.00 88.12 87 ALA A O 1
ATOM 706 N N . ASP A 1 88 ? 11.018 -5.071 -7.452 1.00 87.00 88 ASP A N 1
ATOM 707 C CA . ASP A 1 88 ? 12.172 -5.908 -7.789 1.00 87.00 88 ASP A CA 1
ATOM 708 C C . ASP A 1 88 ? 11.834 -6.938 -8.887 1.00 87.00 88 ASP A C 1
ATOM 710 O O . ASP A 1 88 ? 12.701 -7.267 -9.695 1.00 87.00 88 ASP A O 1
ATOM 714 N N . ASP A 1 89 ? 10.590 -7.433 -8.930 1.00 85.81 89 ASP A N 1
ATOM 715 C CA . ASP A 1 89 ? 10.100 -8.380 -9.947 1.00 85.81 89 ASP A CA 1
ATOM 716 C C . ASP A 1 89 ? 9.715 -7.690 -11.269 1.00 85.81 89 ASP A C 1
ATOM 718 O O . ASP A 1 89 ? 9.638 -8.329 -12.322 1.00 85.81 89 ASP A O 1
ATOM 722 N N . MET A 1 90 ? 9.507 -6.367 -11.258 1.00 83.50 90 MET A N 1
ATOM 723 C CA . MET A 1 90 ? 9.206 -5.624 -12.478 1.00 83.50 90 MET A CA 1
ATOM 724 C C . MET A 1 90 ? 10.374 -5.710 -13.467 1.00 83.50 90 MET A C 1
ATOM 726 O O . MET A 1 90 ? 11.477 -5.237 -13.174 1.00 83.50 90 MET A O 1
ATOM 730 N N . PRO A 1 91 ? 10.145 -6.233 -14.686 1.00 73.81 91 PRO A N 1
ATOM 731 C CA . PRO A 1 91 ? 11.211 -6.410 -15.653 1.00 73.81 91 PRO A CA 1
ATOM 732 C C . PRO A 1 91 ? 11.816 -5.058 -16.038 1.00 73.81 91 PRO A C 1
ATOM 734 O O . PRO A 1 91 ? 11.171 -4.208 -16.660 1.00 73.81 91 PRO A O 1
ATOM 737 N N . ILE A 1 92 ? 13.099 -4.877 -15.723 1.00 64.69 92 ILE A N 1
ATOM 738 C CA . ILE A 1 92 ? 13.897 -3.768 -16.239 1.00 64.69 92 ILE A CA 1
ATOM 739 C C . ILE A 1 92 ? 14.247 -4.123 -17.683 1.00 64.69 92 ILE A C 1
ATOM 741 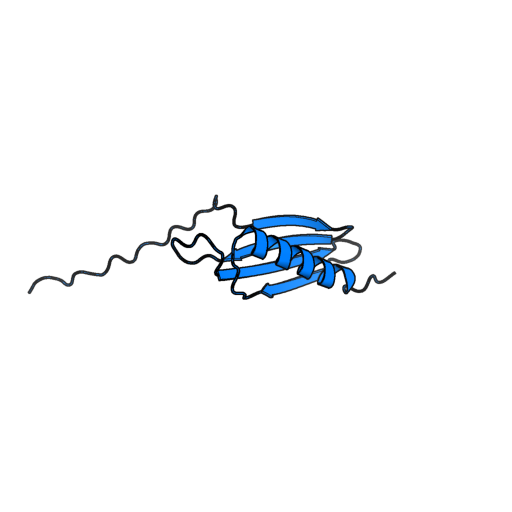O O . ILE A 1 92 ? 15.241 -4.793 -17.948 1.00 64.69 92 ILE A O 1
ATOM 745 N N . ARG A 1 93 ? 13.406 -3.708 -18.636 1.00 56.50 93 ARG A N 1
ATOM 746 C CA . ARG A 1 93 ? 13.788 -3.763 -20.050 1.00 56.50 93 ARG A CA 1
ATOM 747 C C . ARG A 1 93 ? 14.898 -2.735 -20.278 1.00 56.50 93 ARG A C 1
ATOM 749 O O . ARG A 1 93 ? 14.651 -1.535 -20.156 1.00 56.50 93 ARG A O 1
ATOM 756 N N . SER A 1 94 ? 16.110 -3.245 -20.494 1.00 54.56 94 SER A N 1
ATOM 757 C CA . SER A 1 94 ? 17.308 -2.523 -20.939 1.00 54.56 94 SER A CA 1
ATOM 758 C C . SER A 1 94 ? 17.232 -2.186 -22.419 1.00 54.56 94 SER A C 1
ATOM 760 O O . SER A 1 94 ? 16.795 -3.090 -23.170 1.00 54.56 94 SER A O 1
#

Secondary structure (DSSP, 8-state):
---------------TTS--EEEEEETTEEEEEEEE--TT-SS-SEEEEEEEE-SSS-EEEEEEEE---SSHHHHHHHHHHHHHHHHHHS----

Radius of gyration: 18.4 Å; Cα contacts (8 Å, |Δi|>4): 115; chains: 1; bounding box: 67×24×35 Å

pLDDT: mean 76.56, std 16.76, range [39.72, 91.56]

Mean predicted aligned error: 10.19 Å

Organism: NCBI:txid200451

Sequence (94 aa):
MEPDKGKAMTEVMFDLKDPRNIVYKYGMFEVLIMFAWDEGSEIPAAARLNVTRHEPFAYAQMDQVYGEWSSLEVAVDRLKNYAKLLADDMPIRS

Foldseek 3Di:
DDPDPPDPPPPPPDPPPPPQWDWDDDPQKIKIKGFDCDPPDQAGQWIKIWIWHPPPHTDIDIDIGGDDAPGPVRVVVVNVVVSVVVVVPPDPDD

Solvent-accessible surface area (backbone atoms only — not comparable to full-atom values): 5906 Å² total; per-residue (Å²): 133,82,80,77,84,71,76,75,75,75,76,81,73,83,68,86,80,62,87,42,64,50,76,48,75,57,91,78,30,43,33,40,40,36,54,39,66,53,91,92,53,86,39,53,55,30,33,41,39,36,44,34,29,73,73,97,56,75,46,73,53,74,48,78,49,75,54,94,53,95,35,51,68,57,44,52,54,52,52,53,54,50,49,48,52,54,60,72,67,50,82,79,84,125

Nearest PDB structures (foldseek):
  1xa1-assembly2_B  TM=4.777E-01  e=1.220E+00  Staphylococcus aureus
  7byv-assembly1_A  TM=5.675E-01  e=2.311E+00  Phanerodontia chrysosporium
  6qvf-assembly2_C  TM=4.691E-01  e=1.151E+00  Thermus thermophilus
  5ezn-assembly2_B  TM=4.368E-01  e=1.729E+00  Plasmodium falciparum 3D7
  7pi3-assembly3_O  TM=4.756E-01  e=4.639E+00  Plasmodium falciparum 3D7